Protein AF-A0A6L3AA64-F1 (afdb_monomer_lite)

pLDDT: mean 72.02, std 14.98, range [36.25, 90.0]

Sequence (96 aa):
MGPANEPASRLFLTSISRPLYADPVDQSHIRNFCIIAHIDHGKSTLADRLLERTGTVSRREMAEQLLDSMDLEREKGITIKAAAARMTYAAADGQA

Structure (mmCIF, N/CA/C/O backbone):
data_AF-A0A6L3AA64-F1
#
_entry.id   AF-A0A6L3AA64-F1
#
loop_
_atom_site.group_PDB
_atom_site.id
_atom_site.type_symbol
_atom_site.label_atom_id
_atom_site.label_alt_id
_atom_site.label_comp_id
_atom_site.label_asym_id
_atom_site.label_entity_id
_atom_site.label_seq_id
_atom_site.pdbx_PDB_ins_code
_atom_site.Cartn_x
_atom_site.Cartn_y
_atom_site.Cartn_z
_atom_site.occupancy
_atom_site.B_iso_or_equiv
_atom_site.auth_seq_id
_atom_site.auth_comp_id
_atom_site.auth_asym_id
_atom_site.auth_atom_id
_atom_site.pdbx_PDB_model_num
ATOM 1 N N . MET A 1 1 ? -2.712 34.578 72.785 1.00 46.53 1 MET A N 1
ATOM 2 C CA . MET A 1 1 ? -3.428 33.911 71.681 1.00 46.53 1 MET A CA 1
ATOM 3 C C . MET A 1 1 ? -3.820 34.998 70.695 1.00 46.53 1 MET A C 1
ATOM 5 O O . MET A 1 1 ? -4.672 35.817 70.996 1.00 46.53 1 MET A O 1
ATOM 9 N N . GLY A 1 2 ? -3.058 35.089 69.615 1.00 41.62 2 GLY A N 1
ATOM 10 C CA . GLY A 1 2 ? -3.128 36.091 68.551 1.00 41.62 2 GLY A CA 1
ATOM 11 C C . GLY A 1 2 ? -1.766 36.133 67.841 1.00 41.62 2 GLY A C 1
ATOM 12 O O . GLY A 1 2 ? -0.792 35.711 68.470 1.00 41.62 2 GLY A O 1
ATOM 13 N N . PRO A 1 3 ? -1.649 36.646 66.603 1.00 49.59 3 PRO A N 1
ATOM 14 C CA . PRO A 1 3 ? -2.686 36.995 65.630 1.00 49.59 3 PRO A CA 1
ATOM 15 C C . PRO A 1 3 ? -2.457 36.328 64.246 1.00 49.59 3 PRO A C 1
ATOM 17 O O . PRO A 1 3 ? -1.633 35.433 64.085 1.00 49.59 3 PRO A O 1
ATOM 20 N N . ALA A 1 4 ? -3.257 36.774 63.278 1.00 52.53 4 ALA A N 1
ATOM 21 C CA . ALA A 1 4 ? -3.270 36.480 61.849 1.00 52.53 4 ALA A CA 1
ATOM 22 C C . ALA A 1 4 ? -1.912 36.257 61.152 1.00 52.53 4 ALA A C 1
ATOM 24 O O . ALA A 1 4 ? -0.954 36.992 61.377 1.00 52.53 4 ALA A O 1
ATOM 25 N N . ASN A 1 5 ? -1.903 35.321 60.196 1.00 40.16 5 ASN A N 1
ATOM 26 C CA . ASN A 1 5 ? -0.949 35.298 59.089 1.00 40.16 5 ASN A CA 1
ATOM 27 C C . ASN A 1 5 ? -1.644 34.800 57.803 1.00 40.16 5 ASN A C 1
ATOM 29 O O . ASN A 1 5 ? -1.673 33.605 57.517 1.00 40.16 5 ASN A O 1
ATOM 33 N N . GLU A 1 6 ? -2.243 35.722 57.051 1.00 46.03 6 GLU A N 1
ATOM 34 C CA . GLU A 1 6 ? -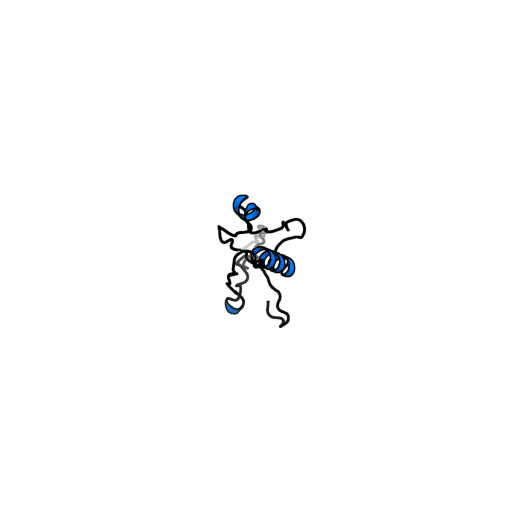2.338 35.629 55.584 1.00 46.03 6 GLU A CA 1
ATOM 35 C C . GLU A 1 6 ? -1.084 36.302 54.978 1.00 46.03 6 GLU A C 1
ATOM 37 O O . GLU A 1 6 ? -0.491 37.143 55.655 1.00 46.03 6 GLU A O 1
ATOM 42 N N . PRO A 1 7 ? -0.760 36.158 53.676 1.00 56.84 7 PRO A N 1
ATOM 43 C CA . PRO A 1 7 ? -0.904 35.019 52.762 1.00 56.84 7 PRO A CA 1
ATOM 44 C C . PRO A 1 7 ? 0.403 34.770 51.956 1.00 56.84 7 PRO A C 1
ATOM 46 O O . PRO A 1 7 ? 1.166 35.691 51.671 1.00 56.84 7 PRO A O 1
ATOM 49 N N . ALA A 1 8 ? 0.643 33.545 51.478 1.00 45.06 8 ALA A N 1
ATOM 50 C CA . ALA A 1 8 ? 1.669 33.282 50.460 1.00 45.06 8 ALA A CA 1
ATOM 51 C C . ALA A 1 8 ? 1.066 32.507 49.280 1.00 45.06 8 ALA A C 1
ATOM 53 O O . ALA A 1 8 ? 0.989 31.285 49.269 1.00 45.06 8 ALA A O 1
ATOM 54 N N . SER A 1 9 ? 0.601 33.278 48.295 1.00 36.25 9 SER A N 1
ATOM 55 C CA . SER A 1 9 ? 0.795 33.028 46.860 1.00 36.25 9 SER A CA 1
ATOM 56 C C . SER A 1 9 ? 0.671 31.584 46.327 1.00 36.25 9 SER A C 1
ATOM 58 O O . SER A 1 9 ? 1.635 30.830 46.289 1.00 36.25 9 SER A O 1
ATOM 60 N N . ARG A 1 10 ? -0.488 31.303 45.718 1.00 47.28 10 ARG A N 1
ATOM 61 C CA . ARG A 1 10 ? -0.618 31.096 44.258 1.00 47.28 10 ARG A CA 1
ATOM 62 C C . ARG A 1 10 ? 0.340 30.075 43.607 1.00 47.28 10 ARG A C 1
ATOM 64 O O . ARG A 1 10 ? 1.421 30.442 43.172 1.00 47.28 10 ARG A O 1
ATOM 71 N N . LEU A 1 11 ? -0.174 28.866 43.376 1.00 41.56 11 LEU A N 1
ATOM 72 C CA . LEU A 1 11 ? 0.067 28.007 42.199 1.00 41.56 11 LEU A CA 1
ATOM 73 C C . LEU A 1 11 ? -1.120 27.021 42.135 1.00 41.56 11 LEU A C 1
ATOM 75 O O . LEU A 1 11 ? -1.212 26.097 42.930 1.00 41.56 11 LEU A O 1
ATOM 79 N N . PHE A 1 12 ? -2.204 27.340 41.415 1.00 48.69 12 PHE A N 1
ATOM 80 C CA . PHE A 1 12 ? -2.457 26.814 40.061 1.00 48.69 12 PHE A CA 1
ATOM 81 C C . PHE A 1 12 ? -1.760 25.469 39.830 1.00 48.69 12 PHE A C 1
ATOM 83 O O . PHE A 1 12 ? -0.553 25.500 39.640 1.00 48.69 12 PHE A O 1
ATOM 90 N N . LEU A 1 13 ? -2.506 24.347 39.857 1.00 44.28 13 LEU A N 1
ATOM 91 C CA . LEU A 1 13 ? -2.257 23.086 39.115 1.00 44.28 13 LEU A CA 1
ATOM 92 C C . LEU A 1 13 ? -3.185 21.929 39.583 1.00 44.28 13 LEU A C 1
ATOM 94 O O . LEU A 1 13 ? -2.729 20.846 39.927 1.00 44.28 13 LEU A O 1
ATOM 98 N N . THR A 1 14 ? -4.511 22.100 39.553 1.00 43.81 14 THR A N 1
ATOM 99 C CA . THR A 1 14 ? -5.470 20.968 39.657 1.00 43.81 14 THR A CA 1
ATOM 100 C C . THR A 1 14 ? -6.246 20.771 38.356 1.00 43.81 14 THR A C 1
ATOM 102 O O . THR A 1 14 ? -7.464 20.613 38.332 1.00 43.81 14 THR A O 1
ATOM 105 N N . SER A 1 15 ? -5.531 20.798 37.229 1.00 50.97 15 SER A N 1
ATOM 106 C CA . SER A 1 15 ? -6.117 20.554 35.901 1.00 50.97 15 SER A CA 1
ATOM 107 C C . SER A 1 15 ? -5.151 19.872 34.931 1.00 50.97 15 SER A C 1
ATOM 109 O O . SER A 1 15 ? -5.171 20.176 33.745 1.00 50.97 15 SER A O 1
AT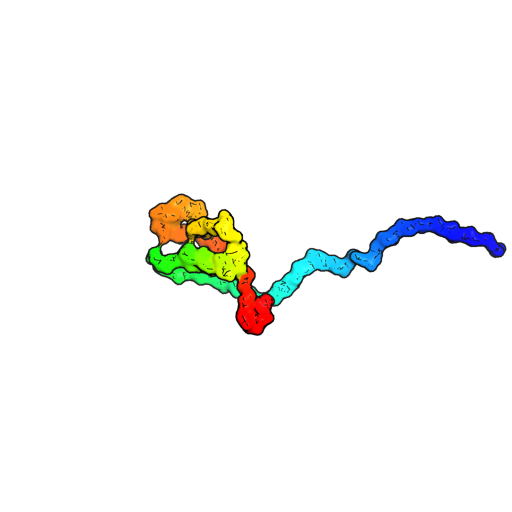OM 111 N N . ILE A 1 16 ? -4.288 18.961 35.394 1.00 57.44 16 ILE A N 1
ATOM 112 C CA . ILE A 1 16 ? -3.485 18.131 34.480 1.00 57.44 16 ILE A CA 1
ATOM 113 C C . ILE A 1 16 ? -3.401 16.699 35.015 1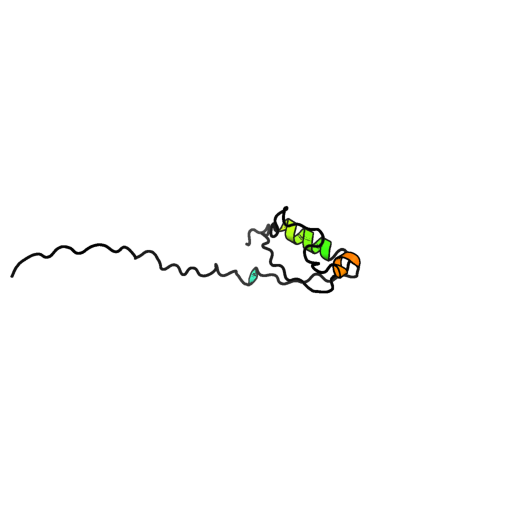.00 57.44 16 ILE A C 1
ATOM 115 O O . ILE A 1 16 ? -2.399 16.259 35.567 1.00 57.44 16 ILE A O 1
ATOM 119 N N . SER A 1 17 ? -4.501 15.960 34.899 1.00 55.66 17 SER A N 1
ATOM 120 C CA . SER A 1 17 ? -4.499 14.504 35.106 1.00 55.66 17 SER A CA 1
ATOM 121 C C . SER A 1 17 ? -5.415 13.797 34.110 1.00 55.66 17 SER A C 1
ATOM 123 O O . SER A 1 17 ? -6.056 12.805 34.434 1.00 55.66 17 SER A O 1
ATOM 125 N N . ARG A 1 18 ? -5.478 14.296 32.870 1.00 51.16 18 ARG A N 1
ATOM 126 C CA . ARG A 1 18 ? -5.726 13.398 31.742 1.00 51.16 18 ARG A CA 1
ATOM 127 C C . ARG A 1 18 ? -4.361 12.870 31.321 1.00 51.16 18 ARG A C 1
ATOM 129 O O . ARG A 1 18 ? -3.525 13.690 30.936 1.00 51.16 18 ARG A O 1
ATOM 136 N N . PRO A 1 19 ? -4.091 11.561 31.417 1.00 50.88 19 PRO A N 1
ATOM 137 C CA . PRO A 1 19 ? -2.929 11.032 30.735 1.00 50.88 19 PRO A CA 1
ATOM 138 C C . PRO A 1 19 ? -3.111 11.352 29.245 1.00 50.88 19 PRO A C 1
ATOM 140 O O . PRO A 1 19 ? -4.176 11.118 28.676 1.00 50.88 19 PRO A O 1
ATOM 143 N N . LEU A 1 20 ? -2.085 11.948 28.637 1.00 52.94 20 LEU A N 1
ATOM 144 C CA . LEU A 1 20 ? -1.946 12.135 27.190 1.00 52.94 20 LEU A CA 1
ATOM 145 C C . LEU A 1 20 ? -1.681 10.766 26.544 1.00 52.94 20 LEU A C 1
ATOM 147 O O . LEU A 1 20 ? -0.631 10.539 25.949 1.00 52.94 20 LEU A O 1
ATOM 151 N N . TYR A 1 21 ? -2.576 9.810 26.777 1.00 50.38 21 TYR A N 1
ATOM 152 C CA . TYR A 1 21 ? -2.444 8.439 26.322 1.00 50.38 21 TYR A CA 1
ATOM 153 C C . TYR A 1 21 ? -3.464 8.212 25.225 1.00 50.38 21 TYR A C 1
ATOM 155 O O . TYR A 1 21 ? -4.641 8.511 25.415 1.00 50.38 21 TYR A O 1
ATOM 163 N N . ALA A 1 22 ? -2.940 7.745 24.093 1.00 53.81 22 ALA A N 1
ATOM 164 C CA . ALA A 1 22 ? -3.640 7.385 22.876 1.00 53.81 22 ALA A CA 1
ATOM 165 C C . ALA A 1 22 ? -5.073 6.932 23.150 1.00 53.81 22 ALA A C 1
ATOM 167 O O . ALA A 1 22 ? -5.279 6.033 23.969 1.00 53.81 22 ALA A O 1
ATOM 168 N N . ASP A 1 23 ? -6.028 7.533 22.438 1.00 59.81 23 ASP A N 1
ATOM 169 C CA . ASP A 1 23 ? -7.369 6.977 22.334 1.00 59.81 23 ASP A CA 1
ATOM 170 C C . ASP A 1 23 ? -7.201 5.476 22.049 1.00 59.81 23 ASP A C 1
ATOM 172 O O . ASP A 1 23 ? -6.528 5.127 21.068 1.00 59.81 23 ASP A O 1
ATOM 176 N N . PRO A 1 24 ? -7.662 4.579 22.941 1.00 64.38 24 PRO A N 1
ATOM 177 C CA . PRO A 1 24 ? -7.482 3.155 22.741 1.00 64.38 24 PRO A CA 1
ATOM 178 C C . PRO A 1 24 ? -8.234 2.797 21.467 1.00 64.38 24 PRO A C 1
ATOM 180 O O . PRO A 1 24 ? -9.461 2.768 21.446 1.00 64.38 24 PRO A O 1
ATOM 183 N N . VAL A 1 25 ? -7.485 2.591 20.384 1.00 71.44 25 VAL A N 1
ATOM 184 C CA . VAL A 1 25 ? -8.055 2.136 19.121 1.00 71.44 25 VAL A CA 1
ATOM 185 C C . VAL A 1 25 ? -8.630 0.762 19.405 1.00 71.44 25 VAL A C 1
ATOM 187 O O . VAL A 1 25 ? -7.889 -0.150 19.788 1.00 71.44 25 VAL A O 1
ATOM 190 N N . ASP A 1 26 ? -9.946 0.637 19.267 1.00 81.50 26 ASP A N 1
ATOM 191 C CA . ASP A 1 26 ? -10.628 -0.631 19.449 1.00 81.50 26 ASP A CA 1
ATOM 192 C C . ASP A 1 26 ? -10.024 -1.649 18.475 1.00 81.50 26 ASP A C 1
ATOM 194 O O . ASP A 1 26 ? -10.017 -1.462 17.255 1.00 81.50 26 ASP A O 1
ATOM 198 N N . GLN A 1 27 ? -9.463 -2.728 19.022 1.00 83.50 27 GLN A N 1
ATOM 199 C CA . GLN A 1 27 ? -8.805 -3.758 18.224 1.00 83.50 27 GLN A CA 1
ATOM 200 C C . GLN A 1 27 ? -9.776 -4.422 17.241 1.00 83.50 27 GLN A C 1
ATOM 202 O O . GLN A 1 27 ? -9.335 -4.916 16.205 1.00 83.50 27 GLN A O 1
ATOM 207 N N . SER A 1 28 ? -11.086 -4.393 17.516 1.00 85.25 28 SER A N 1
ATOM 208 C CA . SER A 1 28 ? -12.118 -4.907 16.609 1.00 85.25 28 SER A CA 1
ATOM 209 C C . SER A 1 28 ? -12.221 -4.118 15.293 1.00 85.25 28 SER A C 1
ATOM 211 O O . SER A 1 28 ? -12.668 -4.664 14.277 1.00 85.25 28 SER A O 1
ATOM 213 N N . HIS A 1 29 ? -11.743 -2.869 15.271 1.00 83.62 29 HIS A N 1
ATOM 214 C CA . HIS A 1 29 ? -11.744 -1.994 14.095 1.00 83.62 29 HIS A CA 1
ATOM 215 C C . HIS A 1 29 ? -10.419 -2.036 13.312 1.00 83.62 29 HIS A C 1
ATOM 217 O O . HIS A 1 29 ? -10.320 -1.488 12.214 1.00 83.62 29 HIS A O 1
ATOM 223 N N . ILE A 1 30 ? -9.395 -2.739 13.811 1.00 85.94 30 ILE A N 1
ATOM 224 C CA . ILE A 1 30 ? -8.104 -2.869 13.124 1.00 85.94 30 ILE A CA 1
ATOM 225 C C . ILE A 1 30 ? -8.170 -4.001 12.093 1.00 85.94 30 ILE A C 1
ATOM 227 O O . ILE A 1 30 ? -8.396 -5.164 12.427 1.00 85.94 30 ILE A O 1
ATOM 231 N N . ARG A 1 31 ? -7.908 -3.678 10.820 1.00 86.75 31 ARG A N 1
ATOM 232 C CA . ARG A 1 31 ? -7.849 -4.654 9.720 1.00 86.75 31 ARG A CA 1
ATOM 233 C C . ARG A 1 31 ? -6.451 -4.700 9.114 1.00 86.75 31 ARG A C 1
ATOM 235 O O . ARG A 1 31 ? -6.048 -3.791 8.396 1.00 86.75 31 ARG A O 1
ATOM 242 N N . ASN A 1 32 ? -5.733 -5.789 9.380 1.00 89.00 32 ASN A N 1
ATOM 243 C CA . ASN A 1 32 ? -4.458 -6.088 8.733 1.00 89.00 32 ASN A CA 1
ATOM 244 C C . ASN A 1 32 ? -4.717 -6.949 7.496 1.00 89.00 32 ASN A C 1
ATOM 246 O O . ASN A 1 32 ? -5.272 -8.041 7.607 1.00 89.00 32 ASN A O 1
ATOM 250 N N . PHE A 1 33 ? -4.315 -6.467 6.325 1.00 90.00 33 PHE A N 1
ATOM 251 C CA . PHE A 1 33 ? -4.425 -7.205 5.071 1.00 90.00 33 PHE A CA 1
ATOM 252 C C . PHE A 1 33 ? -3.195 -6.952 4.199 1.00 90.00 33 PHE A C 1
ATOM 254 O O . PHE A 1 33 ? -2.449 -5.997 4.415 1.00 90.00 33 PHE A O 1
ATOM 261 N N . CYS A 1 34 ? -2.985 -7.812 3.207 1.00 88.81 34 CYS A N 1
ATOM 262 C CA . CYS A 1 34 ? -1.980 -7.623 2.171 1.00 88.81 34 CYS A CA 1
ATOM 263 C C . CYS A 1 34 ? -2.615 -7.809 0.789 1.00 88.81 34 CYS A C 1
ATOM 265 O O . CYS A 1 34 ? -3.618 -8.508 0.637 1.00 88.81 34 CYS A O 1
ATOM 267 N N . ILE A 1 35 ? -2.038 -7.159 -0.220 1.00 85.00 35 ILE A N 1
ATOM 268 C CA . ILE A 1 35 ? -2.486 -7.267 -1.609 1.00 85.00 35 ILE A CA 1
ATOM 269 C C . ILE A 1 35 ? -1.582 -8.281 -2.308 1.00 85.00 35 ILE A C 1
ATOM 271 O O . ILE A 1 35 ? -0.378 -8.063 -2.431 1.00 85.00 35 ILE A O 1
ATOM 275 N N . ILE A 1 36 ? -2.162 -9.386 -2.777 1.00 86.62 36 ILE A N 1
ATOM 276 C CA . ILE A 1 36 ? -1.456 -10.432 -3.524 1.00 86.62 36 ILE A CA 1
ATOM 277 C C . ILE A 1 36 ? -2.099 -10.536 -4.903 1.00 86.62 36 ILE A C 1
ATOM 279 O O . ILE A 1 36 ? -3.300 -10.761 -5.018 1.00 86.62 36 ILE A O 1
ATOM 283 N N . ALA A 1 37 ? -1.302 -10.383 -5.956 1.00 85.31 37 ALA A N 1
ATOM 284 C CA . ALA A 1 37 ? -1.746 -10.597 -7.329 1.00 85.31 37 ALA A CA 1
ATOM 285 C C . ALA A 1 37 ? -0.565 -10.942 -8.243 1.00 85.31 37 ALA A C 1
ATOM 287 O O . ALA A 1 37 ? 0.598 -10.667 -7.923 1.00 85.31 37 ALA A O 1
ATOM 288 N N . HIS A 1 38 ? -0.870 -11.499 -9.412 1.00 85.19 38 HIS A N 1
ATOM 289 C CA . HIS A 1 38 ? 0.121 -11.782 -10.445 1.00 85.19 38 HIS A CA 1
ATOM 290 C C . HIS A 1 38 ? 0.793 -10.497 -10.974 1.00 85.19 38 HIS A C 1
ATOM 292 O O . HIS A 1 38 ? 0.327 -9.383 -10.703 1.00 85.19 38 HIS A O 1
ATOM 298 N N . ILE A 1 39 ? 1.936 -10.636 -11.653 1.00 79.69 39 ILE A N 1
ATOM 299 C CA . ILE A 1 39 ? 2.648 -9.514 -12.293 1.00 79.69 39 ILE A CA 1
ATOM 300 C C . ILE A 1 39 ? 1.679 -8.806 -13.258 1.00 79.69 39 ILE A C 1
ATOM 302 O O . ILE A 1 39 ? 0.787 -9.446 -13.805 1.00 79.69 39 ILE A O 1
ATOM 306 N N . ASP A 1 40 ? 1.773 -7.479 -13.358 1.00 79.12 40 ASP A N 1
ATOM 307 C CA . ASP A 1 40 ? 0.903 -6.618 -14.181 1.00 79.12 40 ASP A CA 1
ATOM 308 C C . ASP A 1 40 ? -0.597 -6.595 -13.834 1.00 79.12 40 ASP A C 1
ATOM 310 O O . ASP A 1 40 ? -1.392 -5.959 -14.519 1.00 79.12 40 ASP A O 1
ATOM 314 N N . HIS A 1 41 ? -1.018 -7.184 -12.711 1.00 85.56 41 HIS A N 1
ATOM 315 C CA . HIS A 1 41 ? -2.416 -7.106 -12.251 1.00 85.56 41 HIS A CA 1
ATOM 316 C C . HIS A 1 41 ? -2.741 -5.825 -11.455 1.00 85.56 41 HIS A C 1
ATOM 318 O O . HIS A 1 41 ? -3.734 -5.774 -10.731 1.00 85.56 41 HIS A O 1
ATOM 324 N N . GLY A 1 42 ? -1.896 -4.792 -11.536 1.00 80.56 42 GLY A N 1
ATOM 325 C CA . GLY A 1 42 ? -2.187 -3.484 -10.938 1.00 80.56 42 GLY A CA 1
ATOM 326 C C . GLY A 1 42 ? -2.195 -3.450 -9.404 1.00 80.56 42 GLY A C 1
ATOM 327 O O . GLY A 1 42 ? -2.933 -2.658 -8.823 1.00 80.56 42 GLY A O 1
ATOM 328 N N . LYS A 1 43 ? -1.386 -4.283 -8.728 1.00 88.38 43 LYS A N 1
ATOM 329 C CA . LYS A 1 43 ? -1.253 -4.286 -7.251 1.00 88.38 43 LYS A CA 1
ATOM 330 C C . LYS A 1 43 ? -0.932 -2.898 -6.695 1.00 88.38 43 LYS A C 1
ATOM 332 O O . LYS A 1 43 ? -1.630 -2.424 -5.802 1.00 88.38 43 LYS A O 1
ATOM 337 N N . SER A 1 44 ? 0.095 -2.257 -7.250 1.00 83.56 44 SER A N 1
ATOM 338 C CA . SER A 1 44 ? 0.549 -0.928 -6.837 1.00 83.56 44 SER A CA 1
ATOM 339 C C . SER A 1 44 ? -0.533 0.120 -7.099 1.00 83.56 44 SER A C 1
ATOM 341 O O . SER A 1 44 ? -0.886 0.881 -6.207 1.00 83.56 44 SER A O 1
ATOM 343 N N . THR A 1 45 ? -1.184 0.057 -8.266 1.00 85.38 45 THR A N 1
ATOM 344 C CA . THR A 1 45 ? -2.309 0.939 -8.612 1.00 85.38 45 THR A CA 1
ATOM 345 C C . THR A 1 45 ? -3.490 0.792 -7.648 1.00 85.38 45 THR A C 1
ATOM 347 O O . THR A 1 45 ? -4.118 1.784 -7.282 1.00 85.38 45 THR A O 1
ATOM 350 N N . LEU A 1 46 ? -3.812 -0.431 -7.212 1.00 87.50 46 LEU A N 1
ATOM 351 C CA . LEU A 1 46 ? -4.866 -0.667 -6.225 1.00 87.50 46 LEU A CA 1
ATOM 352 C C . LEU A 1 46 ? -4.495 -0.069 -4.862 1.00 87.50 46 LEU A C 1
ATOM 354 O O . LEU A 1 46 ? -5.341 0.561 -4.229 1.00 87.50 46 LEU A O 1
ATOM 358 N N . ALA A 1 47 ? -3.245 -0.237 -4.427 1.00 86.75 47 ALA A N 1
ATOM 359 C CA . ALA A 1 47 ? -2.759 0.327 -3.171 1.00 86.75 47 ALA A CA 1
ATOM 360 C C . ALA A 1 47 ? -2.826 1.863 -3.171 1.00 86.75 47 ALA A C 1
ATOM 362 O O . ALA A 1 47 ? -3.355 2.448 -2.225 1.00 86.75 47 ALA A O 1
ATOM 363 N N . ASP A 1 48 ? -2.395 2.501 -4.261 1.00 85.44 48 ASP A N 1
ATOM 364 C CA . ASP A 1 48 ? -2.471 3.956 -4.426 1.00 85.44 48 ASP A CA 1
ATOM 365 C C . ASP A 1 48 ? -3.924 4.450 -4.335 1.00 85.44 48 ASP A C 1
ATOM 367 O O . ASP A 1 48 ? -4.231 5.405 -3.619 1.00 85.44 48 ASP A O 1
ATOM 371 N N . ARG A 1 49 ? -4.861 3.750 -4.992 1.00 85.56 49 ARG A N 1
ATOM 372 C CA . ARG A 1 49 ? -6.294 4.088 -4.945 1.00 85.56 49 ARG A CA 1
ATOM 373 C C . ARG A 1 49 ? -6.912 3.912 -3.564 1.00 85.56 49 ARG A C 1
ATOM 375 O O . ARG A 1 49 ? -7.824 4.664 -3.219 1.00 85.56 49 ARG A O 1
ATOM 382 N N . LEU A 1 50 ? -6.457 2.934 -2.785 1.00 86.62 50 LEU A N 1
ATOM 383 C CA . LEU A 1 50 ? -6.899 2.771 -1.402 1.00 86.62 50 LEU A CA 1
ATOM 384 C C . LEU A 1 50 ? -6.427 3.951 -0.547 1.00 86.62 50 LEU A C 1
ATOM 386 O O . LEU A 1 50 ? -7.253 4.552 0.132 1.00 86.62 50 LEU A O 1
ATOM 390 N N . LEU A 1 51 ? -5.150 4.333 -0.654 1.00 85.44 51 LEU A N 1
ATOM 391 C CA . LEU A 1 51 ? -4.568 5.465 0.080 1.00 85.44 51 LEU A CA 1
ATOM 392 C C . LEU A 1 51 ? -5.213 6.810 -0.280 1.00 85.44 51 LEU A C 1
ATOM 394 O O . LEU A 1 51 ? -5.417 7.654 0.598 1.00 85.44 51 LEU A O 1
ATOM 398 N N . GLU A 1 52 ? -5.561 7.000 -1.555 1.00 84.75 52 GLU A N 1
ATOM 399 C CA . GLU A 1 52 ? -6.299 8.172 -2.029 1.00 84.75 52 GLU A CA 1
ATOM 400 C C . GLU A 1 52 ? -7.707 8.220 -1.420 1.00 84.75 52 GLU A C 1
ATOM 402 O O . GLU A 1 52 ? -8.126 9.252 -0.893 1.00 84.75 52 GLU A O 1
ATOM 407 N N . ARG A 1 53 ? -8.442 7.100 -1.461 1.00 83.81 53 ARG A N 1
ATOM 408 C CA . ARG A 1 53 ? -9.818 7.025 -0.944 1.00 83.81 53 ARG A CA 1
ATOM 409 C C . ARG A 1 53 ? -9.901 7.213 0.564 1.00 83.81 53 ARG A C 1
ATOM 411 O O . ARG A 1 53 ? -10.884 7.775 1.038 1.00 83.81 53 ARG A O 1
ATOM 418 N N . THR A 1 54 ? -8.901 6.757 1.311 1.00 83.06 54 THR A N 1
ATOM 419 C CA . THR A 1 54 ? -8.831 6.937 2.767 1.00 83.06 54 THR A CA 1
ATOM 420 C C . THR A 1 54 ? -8.279 8.303 3.171 1.00 83.06 54 THR A C 1
ATOM 422 O O . THR A 1 54 ? -8.180 8.588 4.362 1.00 83.06 54 THR A O 1
ATOM 425 N N . GLY A 1 55 ? -7.877 9.149 2.212 1.00 78.62 55 GLY A N 1
ATOM 426 C CA . GLY A 1 55 ? -7.260 10.449 2.491 1.00 78.62 55 GLY A CA 1
ATOM 427 C C . GLY A 1 55 ? -5.969 10.341 3.306 1.00 78.62 55 GLY A C 1
ATOM 428 O O . GLY A 1 55 ? -5.570 11.300 3.960 1.00 78.62 55 GLY A O 1
ATOM 429 N N . THR A 1 56 ? -5.336 9.164 3.307 1.00 77.44 56 THR A N 1
ATOM 430 C CA . THR A 1 56 ? -4.131 8.877 4.098 1.00 77.44 56 THR A CA 1
ATOM 431 C C . THR A 1 56 ? -2.904 9.580 3.524 1.00 77.44 56 THR A C 1
ATOM 433 O O . THR A 1 56 ? -1.975 9.893 4.260 1.00 77.44 56 THR A O 1
ATOM 436 N N . VAL A 1 57 ? -2.918 9.859 2.221 1.00 75.31 57 VAL A N 1
ATOM 437 C CA . VAL A 1 57 ? -1.865 10.585 1.511 1.00 75.31 57 VAL A CA 1
ATOM 438 C C . VAL A 1 57 ? -2.486 11.818 0.865 1.00 75.31 57 VAL A C 1
ATOM 440 O O . VAL A 1 57 ? -3.549 11.735 0.241 1.00 75.31 57 VAL A O 1
ATOM 443 N N . SER A 1 58 ? -1.853 12.984 1.014 1.00 67.12 58 SER A N 1
ATOM 444 C CA . SER A 1 58 ? -2.350 14.197 0.368 1.00 67.12 58 SER A CA 1
ATOM 445 C C . SER A 1 58 ? -2.144 14.127 -1.150 1.00 67.12 58 SER A C 1
ATOM 447 O O . SER A 1 58 ? -1.200 13.513 -1.641 1.00 67.12 58 SER A O 1
ATOM 449 N N . ARG A 1 59 ? -2.974 14.827 -1.938 1.00 66.38 59 ARG A N 1
ATOM 450 C CA . ARG A 1 59 ? -2.804 14.892 -3.408 1.00 66.38 59 ARG A CA 1
ATOM 451 C C . ARG A 1 59 ? -1.425 15.386 -3.862 1.00 66.38 59 ARG A C 1
ATOM 453 O O . ARG A 1 59 ? -1.066 15.173 -5.010 1.00 66.38 59 ARG A O 1
ATOM 460 N N . ARG A 1 60 ? -0.684 16.075 -2.989 1.00 63.47 60 ARG A N 1
ATOM 461 C CA . ARG A 1 60 ? 0.673 16.572 -3.261 1.00 63.47 60 ARG A CA 1
ATOM 462 C C . ARG A 1 60 ? 1.750 15.512 -3.033 1.00 63.47 60 ARG A C 1
ATOM 464 O O . ARG A 1 60 ? 2.818 15.617 -3.616 1.00 63.47 60 ARG A O 1
ATOM 471 N N . GLU A 1 61 ? 1.464 14.531 -2.187 1.00 65.19 61 GLU A N 1
ATOM 472 C CA . GLU A 1 61 ? 2.348 13.407 -1.864 1.00 65.19 61 GLU A CA 1
ATOM 473 C C . GLU A 1 61 ? 2.012 12.161 -2.691 1.00 65.19 61 GLU A C 1
ATOM 475 O O . GLU A 1 61 ? 2.775 11.200 -2.687 1.00 65.19 61 GLU A O 1
ATOM 480 N N . MET A 1 62 ? 0.885 12.172 -3.413 1.00 64.94 62 MET A N 1
ATOM 481 C CA . MET A 1 62 ? 0.541 11.132 -4.377 1.00 64.94 62 MET A CA 1
ATOM 482 C C . MET A 1 62 ? 1.538 11.149 -5.539 1.00 64.94 62 MET A C 1
ATOM 484 O O . MET A 1 62 ? 1.473 11.998 -6.427 1.00 64.94 62 MET A O 1
ATOM 488 N N . ALA A 1 63 ? 2.444 10.179 -5.524 1.00 66.06 63 ALA A N 1
ATOM 489 C CA . ALA A 1 63 ? 3.184 9.731 -6.691 1.00 66.06 63 ALA A CA 1
ATOM 490 C C . ALA A 1 63 ? 2.531 8.447 -7.222 1.00 66.06 63 ALA A C 1
ATOM 492 O 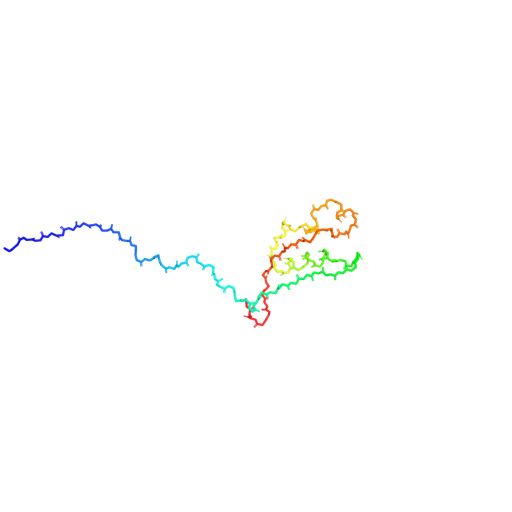O . ALA A 1 63 ? 1.951 7.686 -6.446 1.00 66.06 63 ALA A O 1
ATOM 493 N N . GLU A 1 64 ? 2.621 8.203 -8.530 1.00 69.06 64 GLU A N 1
ATOM 494 C CA . GLU A 1 64 ? 2.280 6.887 -9.078 1.00 69.06 64 GLU A CA 1
ATOM 495 C C . GLU A 1 64 ? 3.187 5.828 -8.448 1.00 69.06 64 GLU A C 1
ATOM 497 O O . GLU A 1 64 ? 4.398 6.039 -8.344 1.00 69.06 64 GLU A O 1
ATOM 502 N N . GLN A 1 65 ? 2.599 4.703 -8.030 1.00 67.62 65 GLN A N 1
ATOM 503 C CA . GLN A 1 65 ? 3.308 3.601 -7.388 1.00 67.62 65 GLN A CA 1
ATOM 504 C C . GLN A 1 65 ? 4.074 4.067 -6.141 1.00 67.62 65 GLN A C 1
ATOM 506 O O . GLN A 1 65 ? 5.273 3.831 -5.990 1.00 67.62 65 GLN A O 1
ATOM 511 N N . LEU A 1 66 ? 3.374 4.747 -5.226 1.00 73.88 66 LEU A N 1
ATOM 512 C CA . LEU A 1 66 ? 3.981 5.399 -4.058 1.00 73.88 66 LEU A CA 1
ATOM 513 C C . LEU A 1 66 ? 4.760 4.417 -3.169 1.00 73.88 66 LEU A C 1
ATOM 515 O O . LEU A 1 66 ? 5.758 4.781 -2.548 1.00 73.88 66 LEU A O 1
ATOM 519 N N . LEU A 1 67 ? 4.285 3.174 -3.100 1.00 78.75 67 LEU A N 1
ATOM 520 C CA . LEU A 1 67 ? 4.885 2.109 -2.301 1.00 78.75 67 LEU A CA 1
ATOM 521 C C . LEU A 1 67 ? 6.099 1.450 -2.977 1.00 78.75 67 LEU A C 1
ATOM 523 O O . LEU A 1 67 ? 6.893 0.818 -2.280 1.00 78.75 67 LEU A O 1
ATOM 527 N N . ASP A 1 68 ? 6.265 1.630 -4.289 1.00 80.94 68 ASP A N 1
ATOM 528 C CA . ASP A 1 68 ? 7.407 1.124 -5.049 1.00 80.94 68 ASP A CA 1
ATOM 529 C C . ASP A 1 68 ? 8.520 2.186 -4.991 1.00 80.94 68 ASP A C 1
ATOM 531 O O . ASP A 1 68 ? 8.523 3.202 -5.698 1.00 80.94 68 ASP A O 1
ATOM 535 N N . SER A 1 69 ? 9.438 1.983 -4.047 1.00 77.50 69 SER A N 1
ATOM 536 C CA . SER A 1 69 ? 10.477 2.955 -3.676 1.00 77.50 69 SER A CA 1
ATOM 537 C C . SER A 1 69 ? 11.777 2.785 -4.459 1.00 77.50 69 SER A C 1
ATOM 539 O O . SER A 1 69 ? 12.572 3.721 -4.531 1.00 77.50 69 SER A O 1
ATOM 541 N N . MET A 1 70 ? 12.010 1.605 -5.035 1.00 81.56 70 MET A N 1
ATOM 542 C CA . MET A 1 70 ? 13.220 1.303 -5.793 1.00 81.56 70 MET A CA 1
ATOM 543 C C . MET A 1 70 ? 13.015 1.600 -7.282 1.00 81.56 70 MET A C 1
ATOM 545 O O . MET A 1 70 ? 11.995 1.235 -7.862 1.00 81.56 70 MET A O 1
ATOM 549 N N . ASP A 1 71 ? 14.027 2.158 -7.947 1.00 80.00 71 ASP A N 1
ATOM 550 C CA . ASP A 1 71 ? 13.958 2.425 -9.393 1.00 80.00 71 ASP A CA 1
ATOM 551 C C . ASP A 1 71 ? 13.733 1.142 -10.212 1.00 80.00 71 ASP A C 1
ATOM 553 O O . ASP A 1 71 ? 12.990 1.143 -11.190 1.00 80.00 71 ASP A O 1
ATOM 557 N N . LEU A 1 72 ? 14.301 0.017 -9.758 1.00 83.56 72 LEU A N 1
ATOM 558 C CA . LEU A 1 72 ? 14.118 -1.298 -10.379 1.00 83.56 72 LEU A CA 1
ATOM 559 C C . LEU A 1 72 ? 12.664 -1.796 -10.302 1.00 83.56 72 LEU A C 1
ATOM 561 O O . LEU A 1 72 ? 12.206 -2.464 -11.226 1.00 83.56 72 LEU A O 1
ATOM 565 N N . GLU A 1 73 ? 11.941 -1.477 -9.222 1.00 82.19 73 GLU A N 1
ATOM 566 C CA . GLU A 1 73 ? 10.521 -1.832 -9.066 1.00 82.19 73 GLU A CA 1
ATOM 567 C C . GLU A 1 73 ? 9.679 -1.110 -10.122 1.00 82.19 73 GLU A C 1
ATOM 569 O O . GLU A 1 73 ? 8.884 -1.734 -10.827 1.00 82.19 73 GLU A O 1
ATOM 574 N N . ARG A 1 74 ? 9.946 0.188 -10.307 1.00 79.44 74 ARG A N 1
ATOM 575 C CA . ARG A 1 74 ? 9.254 1.053 -11.271 1.00 79.44 74 ARG A CA 1
ATOM 576 C C . ARG A 1 74 ? 9.584 0.704 -12.718 1.00 79.44 74 ARG A C 1
ATOM 578 O O . ARG A 1 74 ? 8.689 0.636 -13.552 1.00 79.44 74 ARG A O 1
ATOM 585 N N . GLU A 1 75 ? 10.855 0.436 -13.020 1.00 81.62 75 GLU A N 1
ATOM 586 C CA . GLU A 1 75 ? 11.294 0.074 -14.373 1.00 81.62 75 GLU A CA 1
ATOM 587 C C . GLU A 1 75 ? 10.713 -1.276 -14.826 1.00 81.62 75 GLU A C 1
ATOM 589 O O . GLU A 1 75 ? 10.407 -1.468 -16.002 1.00 81.62 75 GLU A O 1
ATOM 594 N N . LYS A 1 76 ? 10.570 -2.229 -13.897 1.00 78.81 76 LYS A N 1
ATOM 595 C CA . LYS A 1 76 ? 10.104 -3.592 -14.192 1.00 78.81 76 LYS A CA 1
ATOM 596 C C . LYS A 1 76 ? 8.622 -3.823 -13.899 1.00 78.81 76 LYS A C 1
ATOM 598 O O . LYS A 1 76 ? 8.136 -4.908 -14.203 1.00 78.81 76 LYS A O 1
ATOM 603 N N . GLY A 1 77 ? 7.915 -2.855 -13.314 1.00 76.19 77 GLY A N 1
ATOM 604 C CA . GLY A 1 77 ? 6.499 -2.991 -12.953 1.00 76.19 77 GLY A CA 1
ATOM 605 C C . GLY A 1 77 ? 6.234 -4.059 -11.882 1.00 76.19 77 GLY A C 1
ATOM 606 O O . GLY A 1 77 ? 5.161 -4.667 -11.855 1.00 76.19 77 GLY A O 1
ATOM 607 N N . ILE A 1 78 ? 7.211 -4.328 -11.011 1.00 81.75 78 ILE A N 1
ATOM 608 C CA . ILE A 1 78 ? 7.117 -5.350 -9.960 1.00 81.75 78 ILE A CA 1
ATOM 609 C C . ILE A 1 78 ? 7.343 -4.742 -8.581 1.00 81.75 78 ILE A C 1
ATOM 611 O O . ILE A 1 78 ? 8.150 -3.839 -8.422 1.00 81.75 78 ILE A O 1
ATOM 615 N N . THR A 1 79 ? 6.705 -5.320 -7.566 1.00 80.94 79 THR A N 1
ATOM 616 C CA . THR A 1 79 ? 6.991 -5.013 -6.160 1.00 80.94 79 THR A CA 1
ATOM 617 C C . THR A 1 79 ? 7.999 -6.034 -5.643 1.00 80.94 79 THR A C 1
ATOM 619 O O . THR A 1 79 ? 7.691 -7.227 -5.568 1.00 80.94 79 THR A O 1
ATOM 622 N N . ILE A 1 80 ? 9.207 -5.585 -5.310 1.00 78.62 80 ILE A N 1
ATOM 623 C CA . ILE A 1 80 ? 10.285 -6.432 -4.783 1.00 78.62 80 ILE A CA 1
ATOM 624 C C . ILE A 1 80 ? 10.209 -6.452 -3.256 1.00 78.62 80 ILE A C 1
ATOM 626 O O . ILE A 1 80 ? 10.436 -7.493 -2.635 1.00 78.62 80 ILE A O 1
ATOM 630 N N . LYS A 1 81 ? 9.845 -5.320 -2.642 1.00 83.88 81 LYS A N 1
ATOM 631 C CA . LYS A 1 81 ? 9.739 -5.175 -1.192 1.00 83.88 81 LYS A CA 1
ATOM 632 C C . LYS A 1 81 ? 8.327 -4.785 -0.770 1.00 83.88 81 LYS A C 1
ATOM 634 O O . LYS A 1 81 ? 7.753 -3.819 -1.252 1.00 83.88 81 LYS A O 1
ATOM 639 N N . ALA A 1 82 ? 7.781 -5.510 0.204 1.00 80.12 82 ALA A N 1
ATOM 640 C CA . ALA A 1 82 ? 6.517 -5.126 0.816 1.00 80.12 82 ALA A CA 1
ATOM 641 C C . ALA A 1 82 ? 6.675 -3.821 1.614 1.00 80.12 82 ALA A C 1
ATOM 643 O O . ALA A 1 82 ? 7.559 -3.708 2.469 1.00 80.12 82 ALA A O 1
ATOM 644 N N . ALA A 1 83 ? 5.782 -2.866 1.368 1.00 80.50 83 ALA A N 1
ATOM 645 C CA . ALA A 1 83 ? 5.646 -1.649 2.155 1.00 80.50 83 ALA A CA 1
ATOM 646 C C . ALA A 1 83 ? 4.410 -1.750 3.058 1.00 80.50 83 ALA A C 1
ATOM 648 O O . ALA A 1 83 ? 3.333 -2.151 2.615 1.00 80.50 83 ALA A O 1
ATOM 649 N N . ALA A 1 84 ? 4.565 -1.389 4.331 1.00 80.31 84 ALA A N 1
ATOM 650 C CA . ALA A 1 84 ? 3.450 -1.300 5.263 1.00 80.31 84 ALA A CA 1
ATOM 651 C C . ALA A 1 84 ? 2.907 0.131 5.267 1.00 80.31 84 ALA A C 1
ATOM 653 O O . ALA A 1 84 ? 3.653 1.078 5.513 1.00 80.31 84 ALA A O 1
ATOM 654 N N . ALA A 1 85 ? 1.607 0.277 5.030 1.00 82.50 85 ALA A N 1
ATOM 655 C CA . ALA A 1 85 ? 0.905 1.547 5.138 1.00 82.50 85 ALA A CA 1
ATOM 656 C C . ALA A 1 8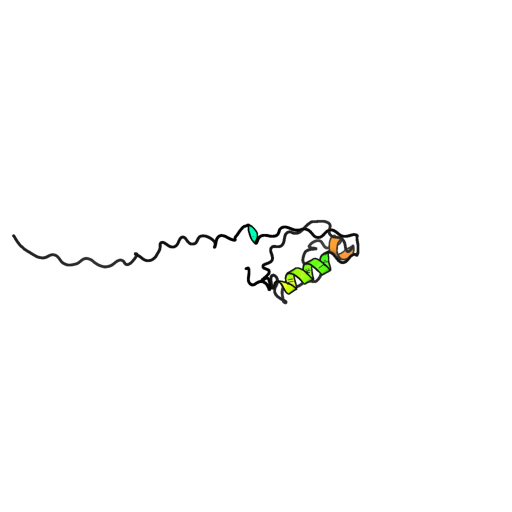5 ? -0.275 1.398 6.099 1.00 82.50 85 ALA A C 1
ATOM 658 O O . ALA A 1 85 ? -0.983 0.390 6.081 1.00 82.50 85 ALA A O 1
ATOM 659 N N . ARG A 1 86 ? -0.485 2.409 6.944 1.00 84.88 86 ARG A N 1
ATOM 660 C CA . ARG A 1 86 ? -1.650 2.493 7.826 1.00 84.88 86 ARG A CA 1
ATOM 661 C C . ARG A 1 86 ? -2.617 3.503 7.240 1.00 84.88 86 ARG A C 1
ATOM 663 O O . ARG A 1 86 ? -2.241 4.653 7.058 1.00 84.88 86 ARG A O 1
ATOM 670 N N . MET A 1 87 ? -3.848 3.074 7.000 1.00 85.88 87 MET A N 1
ATOM 671 C CA . MET A 1 87 ? -4.918 3.924 6.493 1.00 85.88 87 MET A CA 1
ATOM 672 C C . MET A 1 87 ? -6.078 3.981 7.482 1.00 85.88 87 MET A C 1
ATOM 674 O O . MET A 1 87 ? -6.388 2.981 8.130 1.00 85.88 87 MET A O 1
ATOM 678 N N . THR A 1 88 ? -6.713 5.145 7.587 1.00 83.88 88 THR A N 1
ATOM 679 C CA . THR A 1 88 ? -7.942 5.327 8.367 1.00 83.88 88 THR A CA 1
ATOM 680 C C . THR A 1 88 ? -9.118 5.318 7.404 1.00 83.88 88 THR A C 1
ATOM 682 O O . THR A 1 88 ? -9.180 6.140 6.494 1.00 83.88 88 THR A O 1
ATOM 685 N N . TYR A 1 89 ? -10.045 4.383 7.585 1.00 84.62 89 TYR A N 1
ATOM 686 C CA . TYR A 1 89 ? -11.231 4.256 6.747 1.00 84.62 89 TYR A CA 1
ATOM 687 C C . TYR A 1 89 ? -12.477 4.515 7.591 1.00 84.62 89 TYR A C 1
ATOM 689 O O . TYR A 1 89 ? -12.758 3.756 8.510 1.00 84.62 89 TYR A O 1
ATOM 697 N N . ALA A 1 90 ? -13.216 5.581 7.275 1.00 80.19 90 ALA A N 1
ATOM 698 C CA . ALA A 1 90 ? -14.516 5.843 7.882 1.00 80.19 90 ALA A CA 1
ATOM 699 C C . ALA A 1 90 ? -15.574 4.982 7.180 1.00 80.19 90 ALA A C 1
ATOM 701 O O . ALA A 1 90 ? -15.913 5.229 6.017 1.00 80.19 90 ALA A O 1
ATOM 702 N N . ALA A 1 91 ? -16.056 3.947 7.865 1.00 79.19 91 ALA A N 1
ATOM 703 C CA . ALA A 1 91 ? -17.047 3.040 7.313 1.00 79.19 91 ALA A CA 1
ATOM 704 C C . ALA A 1 91 ? -18.444 3.688 7.281 1.00 79.19 91 ALA A C 1
ATOM 706 O O . ALA A 1 91 ? -18.807 4.520 8.114 1.00 79.19 91 ALA A O 1
ATOM 707 N N . ALA A 1 92 ? -19.246 3.320 6.277 1.00 73.62 92 ALA A N 1
ATOM 708 C CA . ALA A 1 92 ? -20.588 3.878 6.075 1.00 73.62 92 ALA A CA 1
ATOM 709 C C . ALA A 1 92 ? -21.621 3.389 7.110 1.00 73.62 92 ALA A C 1
ATOM 711 O O . ALA A 1 92 ? -22.723 3.925 7.178 1.00 73.62 92 ALA A O 1
ATOM 712 N N . ASP A 1 93 ? -21.271 2.378 7.905 1.00 75.19 93 ASP A N 1
ATOM 713 C CA . ASP A 1 93 ? -22.072 1.841 9.009 1.00 75.19 93 ASP A CA 1
ATOM 714 C C . ASP A 1 93 ? -21.951 2.673 10.302 1.00 75.19 93 ASP A C 1
ATOM 716 O O . ASP A 1 93 ? -22.571 2.340 11.312 1.00 75.19 93 ASP A O 1
ATOM 720 N N . GLY A 1 94 ? -21.193 3.776 10.265 1.00 61.72 94 GLY A N 1
ATOM 721 C CA . GLY A 1 94 ? -21.029 4.697 11.387 1.00 61.72 94 GLY A CA 1
ATOM 722 C C . GLY A 1 94 ? -20.055 4.209 12.460 1.00 61.72 94 GLY A C 1
ATOM 723 O O . GLY A 1 94 ? -19.934 4.871 13.489 1.00 61.72 94 GLY A O 1
ATOM 724 N N . GLN A 1 95 ? -19.363 3.088 12.235 1.00 61.22 95 GLN A N 1
ATOM 725 C CA . GLN A 1 95 ? -18.274 2.625 13.093 1.00 61.22 95 GLN A CA 1
ATOM 726 C C . GLN A 1 95 ? -16.951 3.253 12.618 1.00 61.22 95 GLN A C 1
ATOM 728 O O . GLN A 1 95 ? -16.674 3.302 11.415 1.00 61.22 95 GLN A O 1
ATOM 733 N N . ALA A 1 96 ? -16.165 3.781 13.560 1.00 52.88 96 ALA A N 1
ATOM 734 C CA . ALA A 1 96 ? -14.912 4.507 13.315 1.00 52.88 96 ALA A CA 1
ATOM 735 C C . ALA A 1 96 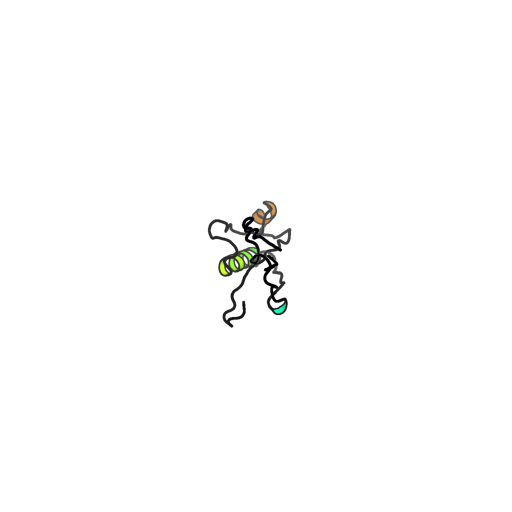? -13.706 3.778 13.910 1.00 52.88 96 ALA A C 1
ATOM 737 O O . ALA A 1 96 ? -13.816 3.317 15.069 1.00 52.88 96 ALA A O 1
#

Foldseek 3Di:
DDDDDDDDDDDDDPPPPPPPDDPPDPPVPDDDDAQDDDQPPCRLVVVLVVCVQLVVAPPVQDDRSSQQPDPVCVVRSHRPDDDDDDGDDCDPVRDD

Radius of gyration: 25.94 Å; chains: 1; bounding box: 36×49×86 Å

Secondary structure (DSSP, 8-state):
-------------SS--S--------GGG---------TTS-HHHHHHHHHHHTT-S-TTT--TTTT--SHHHHHHT---S----------TTS--